Protein AF-A0A507SMQ9-F1 (afdb_monomer)

Secondary structure (DSSP, 8-state):
---EEEEEEEEETTEEEEEEEEEEEEEETTTTEEEE--GGGGGGS---EEEEEETT-SS-EEEE-SS-EEEEETTEEEEE-SSPPPEEEE-TT--STTHHHHHHHHHHHHHHHHSS--TT--HHHHHHHHHHHHHHHHHHHHHHTTEEEEP---

Organism: NCBI:txid458208

Mean predicted aligned error: 7.59 Å

InterPro domains:
  IPR060151 UU051, N-terminal domain [PF27304] (6-85)
  IPR060152 UU051 [NF045935] (6-148)

pLDDT: mean 81.44, std 11.66, range [35.84, 93.62]

Sequence (154 aa):
MAKYHELTIEYSPTKFIHYNAAKIFVYIDEEETFSELKPDLISAFKLRFAKLEFDNDVEPTYLFLSNAQIYFLNEQAKIIINEKPTLYKVDKNVQRDKEKDELKEIYSELRAIQSSEFISISSLQATEYEMRKRELYIKEKIYTHKLVQRSSNA

Structure (mmCIF, N/CA/C/O backbone):
data_AF-A0A507SMQ9-F1
#
_entry.id   AF-A0A507SMQ9-F1
#
loop_
_atom_site.group_PDB
_atom_site.id
_atom_site.type_symbol
_atom_site.label_atom_id
_atom_site.label_alt_id
_atom_site.label_comp_id
_atom_site.label_asym_id
_atom_site.label_entity_id
_atom_site.label_seq_id
_atom_site.pdbx_PDB_ins_code
_atom_site.Cartn_x
_atom_site.Cartn_y
_atom_site.Cartn_z
_atom_site.occupancy
_atom_site.B_iso_or_equiv
_atom_site.auth_seq_id
_atom_site.auth_comp_id
_atom_site.auth_asym_id
_atom_site.auth_atom_id
_atom_site.pdbx_PDB_model_num
ATOM 1 N N . MET A 1 1 ? 10.237 -13.927 -14.989 1.00 52.03 1 MET A N 1
ATOM 2 C CA . MET A 1 1 ? 9.896 -12.842 -14.041 1.00 52.03 1 MET A CA 1
ATOM 3 C C . MET A 1 1 ? 9.250 -11.736 -14.849 1.00 52.03 1 MET A C 1
ATOM 5 O O . MET A 1 1 ? 9.820 -11.403 -15.882 1.00 52.03 1 MET A O 1
ATOM 9 N N . ALA A 1 2 ? 8.072 -11.243 -14.456 1.00 56.25 2 ALA A N 1
ATOM 10 C CA . ALA A 1 2 ? 7.408 -10.172 -15.195 1.00 56.25 2 ALA A CA 1
ATOM 11 C C . ALA A 1 2 ? 8.035 -8.847 -14.752 1.00 56.25 2 ALA A C 1
ATOM 13 O O . ALA A 1 2 ? 7.913 -8.436 -13.603 1.00 56.25 2 ALA A O 1
ATOM 14 N N . LYS A 1 3 ? 8.798 -8.224 -15.644 1.00 61.22 3 LYS A N 1
ATOM 15 C CA . LYS A 1 3 ? 9.422 -6.928 -15.399 1.00 61.22 3 LYS A CA 1
ATOM 16 C C . LYS A 1 3 ? 8.702 -5.919 -16.273 1.00 61.22 3 LYS A C 1
ATOM 18 O O . LYS A 1 3 ? 8.634 -6.120 -17.481 1.00 61.22 3 LYS A O 1
ATOM 23 N N . TYR A 1 4 ? 8.152 -4.876 -15.663 1.00 67.31 4 TYR A N 1
ATOM 24 C CA . TYR A 1 4 ? 7.534 -3.801 -16.425 1.00 67.31 4 TYR A CA 1
ATOM 25 C C . TYR A 1 4 ? 8.620 -2.816 -16.816 1.00 67.31 4 TYR A C 1
ATOM 27 O O . TYR A 1 4 ? 9.394 -2.404 -15.956 1.00 67.31 4 TYR A O 1
ATOM 35 N N . HIS A 1 5 ? 8.687 -2.456 -18.092 1.00 69.25 5 HIS A N 1
ATOM 36 C CA . HIS A 1 5 ? 9.644 -1.482 -18.608 1.00 69.25 5 HIS A CA 1
ATOM 37 C C . HIS A 1 5 ? 9.329 -0.068 -18.110 1.00 69.25 5 HIS A C 1
ATOM 39 O O . HIS A 1 5 ? 10.239 0.741 -17.930 1.00 69.25 5 HIS A O 1
ATOM 45 N N . GLU A 1 6 ? 8.060 0.200 -17.804 1.00 84.69 6 GLU A N 1
ATOM 46 C CA . GLU A 1 6 ? 7.591 1.497 -17.333 1.00 84.69 6 GLU A CA 1
ATOM 47 C C . GLU A 1 6 ? 6.465 1.338 -16.304 1.00 84.69 6 GLU A C 1
ATOM 49 O O . GLU A 1 6 ? 5.564 0.510 -16.471 1.00 84.69 6 GLU A O 1
ATOM 54 N N . LEU A 1 7 ? 6.504 2.158 -15.253 1.00 89.06 7 LEU A N 1
ATOM 55 C CA . LEU A 1 7 ? 5.408 2.349 -14.309 1.00 89.06 7 LEU A CA 1
ATOM 56 C C . LEU A 1 7 ? 4.984 3.819 -14.306 1.00 89.06 7 LEU A C 1
ATOM 58 O O . LEU A 1 7 ? 5.783 4.702 -14.001 1.00 89.06 7 LEU A O 1
ATOM 62 N N . THR A 1 8 ? 3.704 4.065 -14.566 1.00 91.31 8 THR A N 1
ATOM 63 C CA . THR A 1 8 ? 3.075 5.380 -14.403 1.00 91.31 8 THR A CA 1
ATOM 64 C C . THR A 1 8 ? 2.133 5.365 -13.207 1.00 91.31 8 THR A C 1
ATOM 66 O O . THR A 1 8 ? 1.253 4.510 -13.128 1.00 91.31 8 THR A O 1
ATOM 69 N N . ILE A 1 9 ? 2.275 6.327 -12.296 1.00 91.12 9 ILE A N 1
ATOM 70 C CA . ILE A 1 9 ? 1.318 6.577 -11.212 1.00 91.12 9 ILE A CA 1
ATOM 71 C C . ILE A 1 9 ? 0.570 7.871 -11.523 1.00 91.12 9 ILE A C 1
ATOM 73 O O . ILE A 1 9 ? 1.108 8.958 -11.327 1.00 91.12 9 ILE A O 1
ATOM 77 N N . GLU A 1 10 ? -0.657 7.763 -12.021 1.00 91.94 10 GLU A N 1
ATOM 78 C CA . GLU A 1 10 ? -1.544 8.892 -12.302 1.00 91.94 10 GLU A CA 1
ATOM 79 C C . GLU A 1 10 ? -2.395 9.205 -11.072 1.00 91.94 10 GLU A C 1
ATOM 81 O O . GLU A 1 10 ? -3.043 8.316 -10.524 1.00 91.94 10 GLU A O 1
ATOM 86 N N . TYR A 1 11 ? -2.410 10.468 -10.647 1.00 89.81 11 TYR A N 1
ATOM 87 C CA . TYR A 1 11 ? -3.238 10.922 -9.522 1.00 89.81 11 TYR A CA 1
ATOM 88 C C . TYR A 1 11 ? -4.162 12.101 -9.854 1.00 89.81 11 TYR A C 1
ATOM 90 O O . TYR A 1 11 ? -4.835 12.665 -8.991 1.00 89.81 11 TYR A O 1
ATOM 98 N N . SER A 1 12 ? -4.143 12.520 -11.115 1.00 87.12 12 SER A N 1
ATOM 99 C CA . SER A 1 12 ? -4.999 13.528 -11.734 1.00 87.12 12 SER A CA 1
ATOM 100 C C . SER A 1 12 ? -4.800 13.421 -13.252 1.00 87.12 12 SER A C 1
ATOM 102 O O . SER A 1 12 ? -3.693 13.069 -13.663 1.00 87.12 12 SER A O 1
ATOM 104 N N . PRO A 1 13 ? -5.777 13.807 -14.097 1.00 85.38 13 PRO A N 1
ATOM 105 C CA . PRO A 1 13 ? -5.638 13.730 -15.557 1.00 85.38 13 PRO A CA 1
ATOM 106 C C . PRO A 1 13 ? -4.396 14.427 -16.137 1.00 85.38 13 PRO A C 1
ATOM 108 O O . PRO A 1 13 ? -3.991 14.143 -17.259 1.00 85.38 13 PRO A O 1
ATOM 111 N N . THR A 1 14 ? -3.796 15.361 -15.392 1.00 86.62 14 THR A N 1
ATOM 112 C CA . THR A 1 14 ? -2.593 16.103 -15.797 1.00 86.62 14 THR A CA 1
ATOM 113 C C . THR A 1 14 ? -1.402 15.906 -14.862 1.00 86.62 14 THR A C 1
ATOM 115 O O . THR A 1 14 ? -0.372 16.548 -15.061 1.00 86.62 14 THR A O 1
ATOM 118 N N . LYS A 1 15 ? -1.515 15.059 -13.828 1.00 89.25 15 LYS A N 1
ATOM 119 C CA . LYS A 1 15 ? -0.435 14.842 -12.858 1.00 89.25 15 LYS A CA 1
ATOM 120 C C . LYS A 1 15 ? -0.144 13.364 -12.678 1.00 89.25 15 LYS A C 1
ATOM 122 O O . LYS A 1 15 ? -1.000 12.582 -12.260 1.00 89.25 15 LYS A O 1
ATOM 127 N N . PHE A 1 16 ? 1.103 13.019 -12.948 1.00 90.69 16 PHE A N 1
ATOM 128 C CA . PHE A 1 16 ? 1.589 11.656 -12.935 1.00 90.69 16 PHE A CA 1
ATOM 129 C C . PHE A 1 16 ? 3.042 11.603 -12.460 1.00 90.69 16 PHE A C 1
ATOM 131 O O . PHE A 1 16 ? 3.763 12.599 -12.503 1.00 90.69 16 PHE A O 1
ATOM 138 N N . ILE A 1 17 ? 3.462 10.426 -12.008 1.00 89.50 17 ILE A N 1
ATOM 139 C CA . ILE A 1 17 ? 4.849 10.106 -11.678 1.00 89.50 17 ILE A CA 1
ATOM 140 C C . ILE A 1 17 ? 5.278 8.948 -12.574 1.00 89.50 17 ILE A C 1
ATOM 142 O O . ILE A 1 17 ? 4.608 7.915 -12.590 1.00 89.50 17 ILE A O 1
ATOM 146 N N . HIS A 1 18 ? 6.380 9.119 -13.302 1.00 88.75 18 HIS A N 1
ATOM 147 C CA . HIS A 1 18 ? 6.949 8.074 -14.151 1.00 88.75 18 HIS A CA 1
ATOM 148 C C . HIS A 1 18 ? 8.161 7.433 -13.490 1.00 88.75 18 HIS A C 1
ATOM 150 O O . HIS A 1 18 ? 9.040 8.122 -12.970 1.00 88.75 18 HIS A O 1
ATOM 156 N N . TYR A 1 19 ? 8.220 6.111 -13.581 1.00 86.50 19 TYR A N 1
ATOM 157 C CA . TYR A 1 19 ? 9.360 5.312 -13.177 1.00 86.50 19 TYR A CA 1
ATOM 158 C C . TYR A 1 19 ? 9.774 4.381 -14.308 1.00 86.50 19 TYR A C 1
ATOM 160 O O . TYR A 1 19 ? 8.943 3.691 -14.902 1.00 86.50 19 TYR A O 1
ATOM 168 N N . ASN A 1 20 ? 11.080 4.327 -14.553 1.00 82.69 20 ASN A N 1
ATOM 169 C CA . ASN A 1 20 ? 11.672 3.364 -15.468 1.00 82.69 20 ASN A CA 1
ATOM 170 C C . ASN A 1 20 ? 11.893 2.053 -14.721 1.00 82.69 20 ASN A C 1
ATOM 172 O O . ASN A 1 20 ? 12.498 2.064 -13.652 1.00 82.69 20 ASN A O 1
ATOM 176 N N . ALA A 1 21 ? 11.449 0.951 -15.318 1.00 73.06 21 ALA A N 1
ATOM 177 C CA . ALA A 1 21 ? 11.661 -0.408 -14.844 1.00 73.06 21 ALA A CA 1
ATOM 178 C C . ALA A 1 21 ? 11.239 -0.665 -13.384 1.00 73.06 21 ALA A C 1
ATOM 180 O O . ALA A 1 21 ? 12.004 -0.444 -12.444 1.00 73.06 21 ALA A O 1
ATOM 181 N N . ALA A 1 22 ? 10.034 -1.203 -13.193 1.00 82.50 22 ALA A N 1
ATOM 182 C CA . ALA A 1 22 ? 9.501 -1.491 -11.864 1.00 82.50 22 ALA A CA 1
ATOM 183 C C . ALA A 1 22 ? 8.982 -2.925 -11.753 1.00 82.50 22 ALA A C 1
ATOM 185 O O . ALA A 1 22 ? 8.317 -3.442 -12.654 1.00 82.50 22 ALA A O 1
ATOM 186 N N . LYS A 1 23 ? 9.225 -3.549 -10.602 1.00 88.94 23 LYS A N 1
ATOM 187 C CA . LYS A 1 23 ? 8.432 -4.681 -10.124 1.00 88.94 23 LYS A CA 1
ATOM 188 C C . LYS A 1 23 ? 7.427 -4.168 -9.110 1.00 88.94 23 LYS A C 1
ATOM 190 O O . LYS A 1 23 ? 7.775 -3.408 -8.207 1.00 88.94 23 LYS A O 1
ATOM 195 N N . ILE A 1 24 ? 6.183 -4.597 -9.263 1.00 89.75 24 ILE A N 1
ATOM 196 C CA . ILE A 1 24 ? 5.091 -4.220 -8.373 1.00 89.75 24 ILE A CA 1
ATOM 197 C C . ILE A 1 24 ? 4.777 -5.429 -7.515 1.00 89.75 24 ILE A C 1
ATOM 199 O O . ILE A 1 24 ? 4.530 -6.512 -8.035 1.00 89.75 24 ILE A O 1
ATOM 203 N N . PHE A 1 25 ? 4.771 -5.235 -6.208 1.00 91.62 25 PHE A N 1
ATOM 204 C CA . PHE A 1 25 ? 4.331 -6.221 -5.243 1.00 91.62 25 PHE A CA 1
ATOM 205 C C . PHE A 1 25 ? 3.149 -5.663 -4.474 1.00 91.62 25 PHE A C 1
ATOM 207 O O . PHE A 1 25 ? 3.118 -4.478 -4.142 1.00 91.62 25 PHE A O 1
ATOM 214 N N . VAL A 1 26 ? 2.196 -6.524 -4.161 1.00 90.56 26 VAL A N 1
ATOM 215 C CA . VAL A 1 26 ? 0.997 -6.183 -3.399 1.00 90.56 26 VAL A CA 1
ATOM 216 C C . VAL A 1 26 ? 1.009 -6.961 -2.101 1.00 90.56 26 VAL A C 1
ATOM 218 O O . VAL A 1 26 ? 1.438 -8.114 -2.061 1.00 90.56 26 VAL A O 1
ATOM 221 N N . TYR A 1 27 ? 0.611 -6.295 -1.028 1.00 91.81 27 TYR A N 1
ATOM 222 C CA . TYR A 1 27 ? 0.536 -6.913 0.282 1.00 91.81 27 TYR A CA 1
ATOM 223 C C . TYR A 1 27 ? -0.757 -7.721 0.401 1.00 91.81 27 TYR A C 1
ATOM 225 O O . TYR A 1 27 ? -1.838 -7.197 0.122 1.00 91.81 27 TYR A O 1
ATOM 233 N N . ILE A 1 28 ? -0.631 -8.983 0.800 1.00 89.12 28 ILE A N 1
ATOM 234 C CA . ILE A 1 28 ? -1.741 -9.894 1.072 1.00 89.12 28 ILE A CA 1
ATOM 235 C C . ILE A 1 28 ? -1.930 -9.910 2.587 1.00 89.12 28 ILE A C 1
ATOM 237 O O . ILE A 1 28 ? -1.081 -10.431 3.310 1.00 89.12 28 ILE A O 1
ATOM 241 N N . ASP A 1 29 ? -3.015 -9.294 3.066 1.00 85.44 29 ASP A N 1
ATOM 242 C CA . ASP A 1 29 ? -3.266 -9.115 4.502 1.00 85.44 29 ASP A CA 1
ATOM 243 C C . ASP A 1 29 ? -3.410 -10.470 5.223 1.00 85.44 29 ASP A C 1
ATOM 245 O O . ASP A 1 29 ? -2.944 -10.609 6.348 1.00 85.44 29 ASP A O 1
ATOM 249 N N . GLU A 1 30 ? -4.003 -11.478 4.574 1.00 86.31 30 GLU A N 1
ATOM 250 C CA . GLU A 1 30 ? -4.228 -12.816 5.137 1.00 86.31 30 GLU A CA 1
ATOM 251 C C . GLU A 1 30 ? -2.937 -13.625 5.317 1.00 86.31 30 GLU A C 1
ATOM 253 O O . GLU A 1 30 ? -2.834 -14.440 6.231 1.00 86.31 30 GLU A O 1
ATOM 258 N N . GLU A 1 31 ? -1.964 -13.412 4.433 1.00 88.69 31 GLU A N 1
ATOM 259 C CA . GLU A 1 31 ? -0.681 -14.119 4.437 1.00 88.69 31 GLU A CA 1
ATOM 260 C C . GLU A 1 31 ? 0.431 -13.296 5.097 1.00 88.69 31 GLU A C 1
ATOM 262 O O . GLU A 1 31 ? 1.547 -13.785 5.243 1.00 88.69 31 GLU A O 1
ATOM 267 N N . GLU A 1 32 ? 0.146 -12.041 5.451 1.00 89.12 32 GLU A N 1
ATOM 268 C CA . GLU A 1 32 ? 1.093 -11.048 5.967 1.00 89.12 32 GLU A CA 1
ATOM 269 C C . GLU A 1 32 ? 2.359 -10.876 5.102 1.00 89.12 32 GLU A C 1
ATOM 271 O O . GLU A 1 32 ? 3.436 -10.528 5.595 1.00 89.12 32 GLU A O 1
ATOM 276 N N . THR A 1 33 ? 2.250 -11.094 3.788 1.00 91.56 33 THR A N 1
ATOM 277 C CA . THR A 1 33 ? 3.396 -11.099 2.868 1.00 91.56 33 THR A CA 1
ATOM 278 C C . THR A 1 33 ? 3.150 -10.286 1.602 1.00 91.56 33 THR A C 1
ATOM 280 O O . THR A 1 33 ? 2.029 -9.920 1.253 1.00 91.56 33 THR A O 1
ATOM 283 N N . PHE A 1 34 ? 4.242 -9.972 0.902 1.00 91.75 34 PHE A N 1
ATOM 284 C CA . PHE A 1 34 ? 4.198 -9.346 -0.414 1.00 91.75 34 PHE A CA 1
ATOM 285 C C . PHE A 1 34 ? 4.255 -10.396 -1.516 1.00 91.75 34 PHE A C 1
ATOM 287 O O . PHE A 1 34 ? 5.201 -11.181 -1.572 1.00 91.75 34 PHE A O 1
ATOM 294 N N . SER A 1 35 ? 3.315 -10.314 -2.453 1.00 90.00 35 SER A N 1
ATOM 295 C CA . SER A 1 35 ? 3.301 -11.125 -3.669 1.00 90.00 35 SER A CA 1
ATOM 296 C C . SER A 1 35 ? 3.533 -10.257 -4.903 1.00 90.00 35 SER A C 1
ATOM 298 O O . SER A 1 35 ? 3.071 -9.117 -4.963 1.00 90.00 35 SER A O 1
ATOM 300 N N . GLU A 1 36 ? 4.286 -10.768 -5.880 1.00 89.50 36 GLU A N 1
ATOM 301 C CA . GLU A 1 36 ? 4.530 -10.071 -7.149 1.00 89.50 36 GLU A CA 1
ATOM 302 C C . GLU A 1 36 ? 3.206 -9.937 -7.912 1.00 89.50 36 GLU A C 1
ATOM 304 O O . GLU A 1 36 ? 2.543 -10.930 -8.218 1.00 89.50 36 GLU A O 1
ATOM 309 N N . LEU A 1 37 ? 2.822 -8.700 -8.226 1.00 85.56 37 LEU A N 1
ATOM 310 C CA . LEU A 1 37 ? 1.597 -8.411 -8.950 1.00 85.56 37 LEU A CA 1
ATOM 311 C C . LEU A 1 37 ? 1.791 -8.712 -10.435 1.00 85.56 37 LEU A C 1
ATOM 313 O O . LEU A 1 37 ? 2.412 -7.949 -11.185 1.00 85.56 37 LEU A O 1
ATOM 317 N N . LYS A 1 38 ? 1.207 -9.831 -10.853 1.00 81.56 38 LYS A N 1
ATOM 318 C CA . LYS A 1 38 ? 1.114 -10.233 -12.253 1.00 81.56 38 LYS A CA 1
ATOM 319 C C . LYS A 1 38 ? -0.217 -9.774 -12.864 1.00 81.56 38 LYS A C 1
ATOM 321 O O . LYS A 1 38 ? -1.187 -9.594 -12.120 1.00 81.56 38 LYS A O 1
ATOM 326 N N . PRO A 1 39 ? -0.299 -9.588 -14.194 1.00 75.44 39 PRO A N 1
ATOM 327 C CA . PRO A 1 39 ? -1.499 -9.044 -14.827 1.00 75.44 39 PRO A CA 1
ATOM 328 C C . PRO A 1 39 ? -2.776 -9.857 -14.606 1.00 75.44 39 PRO A C 1
ATOM 330 O O . PRO A 1 39 ? -3.854 -9.294 -14.453 1.00 75.44 39 PRO A O 1
ATOM 333 N N . ASP A 1 40 ? -2.640 -11.173 -14.533 1.00 72.12 40 ASP A N 1
ATOM 334 C CA . ASP A 1 40 ? -3.693 -12.148 -14.263 1.00 72.12 40 ASP A CA 1
ATOM 335 C C . ASP A 1 40 ? -4.192 -12.138 -12.808 1.00 72.12 40 ASP A C 1
ATOM 337 O O . ASP A 1 40 ? -5.269 -12.658 -12.524 1.00 72.12 40 ASP A O 1
ATOM 341 N N . LEU A 1 41 ? -3.446 -11.522 -11.886 1.00 68.44 41 LEU A N 1
ATOM 342 C CA . LEU A 1 41 ? -3.741 -11.536 -10.453 1.00 68.44 41 LEU A CA 1
ATOM 343 C C . LEU A 1 41 ? -4.418 -10.259 -9.935 1.00 68.44 41 LEU A C 1
ATOM 345 O O . LEU A 1 41 ? -4.860 -10.244 -8.787 1.00 68.44 41 LEU A O 1
ATOM 349 N N . ILE A 1 42 ? -4.546 -9.196 -10.742 1.00 69.31 42 ILE A N 1
ATOM 350 C CA . ILE A 1 42 ? -5.109 -7.910 -10.274 1.00 69.31 42 ILE A CA 1
ATOM 351 C C . ILE A 1 42 ? -6.510 -8.079 -9.691 1.00 69.31 42 ILE A C 1
ATOM 353 O O . ILE A 1 42 ? -6.806 -7.533 -8.632 1.00 69.31 42 ILE A O 1
ATOM 357 N N . SER A 1 43 ? -7.380 -8.823 -10.375 1.00 66.12 43 SER A N 1
ATOM 358 C CA . SER A 1 43 ? -8.778 -8.975 -9.966 1.00 66.12 43 SER A CA 1
ATOM 359 C C . SER A 1 43 ? -8.957 -9.825 -8.708 1.00 66.12 43 SER A C 1
ATOM 361 O O . SER A 1 43 ? -10.041 -9.816 -8.132 1.00 66.12 43 SER A O 1
ATOM 363 N N . ALA A 1 44 ? -7.928 -10.570 -8.292 1.00 61.47 44 ALA A N 1
ATOM 364 C CA . ALA A 1 44 ? -8.004 -11.476 -7.151 1.00 61.47 44 ALA A CA 1
ATOM 365 C C . ALA A 1 44 ? -7.766 -10.773 -5.806 1.00 61.47 44 ALA A C 1
ATOM 367 O O . ALA A 1 44 ? -8.201 -11.279 -4.774 1.00 61.47 44 ALA A O 1
ATOM 368 N N . PHE A 1 45 ? -7.103 -9.612 -5.797 1.00 67.12 45 PHE A N 1
ATOM 369 C CA . PHE A 1 45 ? -6.649 -8.979 -4.561 1.00 67.12 45 PHE A CA 1
ATOM 370 C C . PHE A 1 45 ? -7.339 -7.645 -4.289 1.00 67.12 45 PHE A C 1
ATOM 372 O O . PHE A 1 45 ? -7.492 -6.795 -5.167 1.00 67.12 45 PHE A O 1
ATOM 379 N N . LYS A 1 46 ? -7.683 -7.408 -3.019 1.00 74.31 46 LYS A N 1
ATOM 380 C CA . LYS A 1 46 ? -8.066 -6.075 -2.549 1.00 74.31 46 LYS A CA 1
ATOM 381 C C . LYS A 1 46 ? -6.806 -5.238 -2.346 1.00 74.31 46 LYS A C 1
ATOM 383 O O . LYS A 1 46 ? -6.219 -5.211 -1.270 1.00 74.31 46 LYS A O 1
ATOM 388 N N . LEU A 1 47 ? -6.391 -4.555 -3.403 1.00 81.31 47 LEU A N 1
ATOM 389 C CA . LEU A 1 47 ? -5.146 -3.796 -3.438 1.00 81.31 47 LEU A CA 1
ATOM 390 C C . LEU A 1 47 ? -5.203 -2.579 -2.507 1.00 81.31 47 LEU A C 1
ATOM 392 O O . LEU A 1 47 ? -5.938 -1.630 -2.766 1.00 81.31 47 LEU A O 1
ATOM 396 N N . ARG A 1 48 ? -4.428 -2.609 -1.419 1.00 88.25 48 ARG A N 1
ATOM 397 C CA . ARG A 1 48 ? -4.381 -1.534 -0.406 1.00 88.25 48 ARG A CA 1
ATOM 398 C C . ARG A 1 48 ? -2.985 -1.011 -0.128 1.00 88.25 48 ARG A C 1
ATOM 400 O O . ARG A 1 48 ? -2.821 0.164 0.192 1.00 88.25 48 ARG A O 1
ATOM 407 N N . PHE A 1 49 ? -1.984 -1.869 -0.251 1.00 92.31 49 PHE A N 1
ATOM 408 C CA . PHE A 1 49 ? -0.610 -1.550 0.083 1.00 92.31 49 PHE A CA 1
ATOM 409 C C . PHE A 1 49 ? 0.318 -2.236 -0.914 1.00 92.31 49 PHE A C 1
ATOM 411 O O . PHE A 1 49 ? 0.181 -3.430 -1.184 1.00 92.31 49 PHE A O 1
ATOM 418 N N . ALA A 1 50 ? 1.221 -1.460 -1.504 1.00 92.38 50 ALA A N 1
ATOM 419 C CA . ALA A 1 50 ? 2.124 -1.920 -2.540 1.00 92.38 50 ALA A CA 1
ATOM 420 C C . ALA A 1 50 ? 3.572 -1.575 -2.211 1.00 92.38 50 ALA A C 1
ATOM 422 O O . ALA A 1 50 ? 3.873 -0.523 -1.643 1.00 92.38 50 ALA A O 1
ATOM 423 N N . LYS A 1 51 ? 4.459 -2.471 -2.630 1.00 93.62 51 LYS A N 1
ATOM 424 C CA . LYS A 1 51 ? 5.907 -2.300 -2.639 1.00 93.62 51 LYS A CA 1
ATOM 425 C C . LYS A 1 51 ? 6.361 -2.257 -4.096 1.00 93.62 51 LYS A C 1
ATOM 427 O O . LYS A 1 51 ? 6.053 -3.150 -4.877 1.00 93.62 51 LYS A O 1
ATOM 432 N N . LEU A 1 52 ? 7.088 -1.212 -4.450 1.00 91.94 52 LEU A N 1
ATOM 433 C CA . LEU A 1 52 ? 7.650 -0.952 -5.765 1.00 91.94 52 LEU A CA 1
ATOM 434 C C . LEU A 1 52 ? 9.163 -1.126 -5.673 1.00 91.94 52 LEU A C 1
ATOM 436 O O . LEU A 1 52 ? 9.823 -0.453 -4.881 1.00 91.94 52 LEU A O 1
ATOM 440 N N . GLU A 1 53 ? 9.708 -2.033 -6.470 1.00 91.38 53 GLU A N 1
ATOM 441 C CA . GLU A 1 53 ? 11.151 -2.233 -6.587 1.00 91.38 53 GLU A CA 1
ATOM 442 C C . GLU A 1 53 ? 11.608 -1.718 -7.949 1.00 91.38 53 GLU A C 1
ATOM 444 O O . GLU A 1 53 ? 11.121 -2.186 -8.980 1.00 91.38 53 GLU A O 1
ATOM 449 N N . PHE A 1 54 ? 12.526 -0.754 -7.941 1.00 87.12 54 PHE A N 1
ATOM 450 C CA . PHE A 1 54 ? 13.111 -0.169 -9.146 1.00 87.12 54 PHE A CA 1
ATOM 451 C C . PHE A 1 54 ? 14.546 -0.660 -9.309 1.00 87.12 54 PHE A C 1
ATOM 453 O O . PHE A 1 54 ? 15.252 -0.818 -8.316 1.00 87.12 54 PHE A O 1
ATOM 460 N N . ASP A 1 55 ? 14.998 -0.862 -10.547 1.00 78.75 55 ASP A N 1
ATOM 461 C CA . ASP A 1 55 ? 16.335 -1.419 -10.820 1.00 78.75 55 ASP A CA 1
ATOM 462 C C . ASP A 1 55 ? 17.487 -0.603 -10.208 1.00 78.75 55 ASP A C 1
ATOM 464 O O . ASP A 1 55 ? 18.516 -1.163 -9.837 1.00 78.75 55 ASP A O 1
ATOM 468 N N . ASN A 1 56 ? 17.323 0.720 -10.127 1.00 74.50 56 ASN A N 1
ATOM 469 C CA . ASN A 1 56 ? 18.371 1.648 -9.698 1.00 74.50 56 ASN A CA 1
ATOM 470 C C . ASN A 1 56 ? 18.234 2.090 -8.232 1.00 74.50 56 ASN A C 1
ATOM 472 O O . ASN A 1 56 ? 19.079 2.842 -7.745 1.00 74.50 56 ASN A O 1
ATOM 476 N N . ASP A 1 57 ? 17.188 1.646 -7.530 1.00 78.00 57 ASP A N 1
ATOM 477 C CA . ASP A 1 57 ? 16.967 2.011 -6.134 1.00 78.00 57 ASP A CA 1
ATOM 478 C C . ASP A 1 57 ? 17.577 0.964 -5.201 1.00 78.00 57 ASP A C 1
ATOM 480 O O . ASP A 1 57 ? 17.336 -0.235 -5.319 1.00 78.00 57 ASP A O 1
ATOM 484 N N . VAL A 1 58 ? 18.324 1.438 -4.203 1.00 79.38 58 VAL A N 1
ATOM 485 C CA . VAL A 1 58 ? 18.894 0.583 -3.146 1.00 79.38 58 VAL A CA 1
ATOM 486 C C . VAL A 1 58 ? 17.797 -0.002 -2.250 1.00 79.38 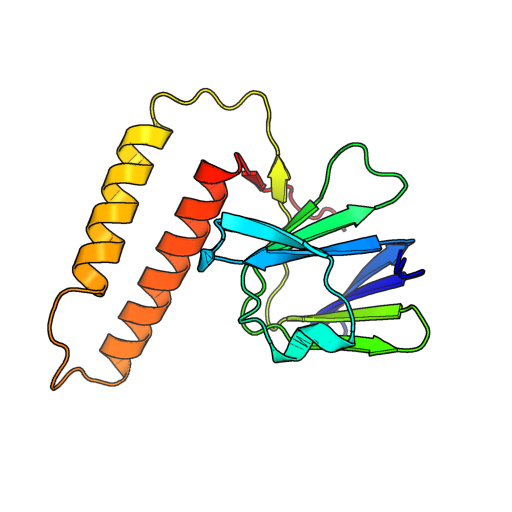58 VAL A C 1
ATOM 488 O O . VAL A 1 58 ? 17.971 -1.067 -1.659 1.00 79.38 58 VAL A O 1
ATOM 491 N N . GLU A 1 59 ? 16.663 0.694 -2.133 1.00 85.25 59 GLU A N 1
ATOM 492 C CA . GLU A 1 59 ? 15.563 0.304 -1.255 1.00 85.25 59 GLU A CA 1
ATOM 493 C C . GLU A 1 59 ? 14.209 0.431 -1.959 1.00 85.25 59 GLU A C 1
ATOM 495 O O . GLU A 1 59 ? 13.990 1.418 -2.668 1.00 85.25 59 GLU A O 1
ATOM 500 N N . PRO A 1 60 ? 13.268 -0.502 -1.728 1.00 91.38 60 PRO A N 1
ATOM 501 C CA . PRO A 1 60 ? 11.931 -0.419 -2.301 1.00 91.38 60 PRO A CA 1
ATOM 502 C C . PRO A 1 60 ? 11.186 0.850 -1.870 1.00 91.38 60 PRO A C 1
ATOM 504 O O . PRO A 1 60 ? 11.381 1.364 -0.767 1.00 91.38 60 PRO A O 1
ATOM 507 N N . THR A 1 61 ? 10.298 1.338 -2.732 1.00 92.00 61 THR A N 1
ATOM 508 C CA . THR A 1 61 ? 9.317 2.381 -2.403 1.00 92.00 61 THR A CA 1
ATOM 509 C C . THR A 1 61 ? 7.989 1.745 -2.043 1.00 92.00 61 THR A C 1
ATOM 511 O O . THR A 1 61 ? 7.543 0.819 -2.706 1.00 92.00 61 THR A O 1
ATOM 514 N N . TYR A 1 62 ? 7.318 2.268 -1.029 1.00 93.25 62 TYR A N 1
ATOM 515 C CA . TYR A 1 62 ? 6.027 1.771 -0.578 1.00 93.25 62 TYR A CA 1
ATOM 516 C C . TYR A 1 62 ? 4.942 2.817 -0.820 1.00 93.25 62 TYR A C 1
ATOM 518 O O . TYR A 1 62 ? 5.186 4.021 -0.697 1.00 93.25 62 TYR A O 1
ATOM 526 N N . LEU A 1 63 ? 3.749 2.349 -1.176 1.00 92.31 63 LEU A N 1
ATOM 527 C CA . LEU A 1 63 ? 2.599 3.183 -1.509 1.00 92.31 63 LEU A CA 1
ATOM 528 C C . LEU A 1 63 ? 1.309 2.558 -0.977 1.00 92.31 63 LEU A C 1
ATOM 530 O O . LEU A 1 63 ? 1.068 1.362 -1.147 1.00 92.31 63 LEU A O 1
ATOM 534 N N . PHE A 1 64 ? 0.439 3.388 -0.404 1.00 91.12 64 PHE A N 1
ATOM 535 C CA . PHE A 1 64 ? -0.931 3.002 -0.078 1.00 91.12 64 PHE A CA 1
ATOM 536 C C . PHE A 1 64 ? -1.857 3.255 -1.271 1.00 91.12 64 PHE A C 1
ATOM 538 O O . PHE A 1 64 ? -1.988 4.376 -1.761 1.00 91.12 64 PHE A O 1
ATOM 545 N N . LEU A 1 65 ? -2.509 2.192 -1.731 1.00 87.25 65 LEU A N 1
ATOM 546 C CA . LEU A 1 65 ? -3.368 2.159 -2.908 1.00 87.25 65 LEU A CA 1
ATOM 547 C C . LEU A 1 65 ? -4.810 2.448 -2.502 1.00 87.25 65 LEU A C 1
ATOM 549 O O . LEU A 1 65 ? -5.606 1.554 -2.227 1.00 87.25 65 LEU A O 1
ATOM 553 N N . SER A 1 66 ? -5.141 3.728 -2.428 1.00 79.75 66 SER A N 1
ATOM 554 C CA . SER A 1 66 ? -6.458 4.165 -1.984 1.00 79.75 66 SER A CA 1
ATOM 555 C C . SER A 1 66 ? -7.368 4.426 -3.173 1.00 79.75 66 SER A C 1
ATOM 557 O O . SER A 1 66 ? -7.131 5.360 -3.936 1.00 79.75 66 SER A O 1
ATOM 559 N N . ASN A 1 67 ? -8.400 3.589 -3.333 1.00 77.88 67 ASN A N 1
ATOM 560 C CA . ASN A 1 67 ? -9.270 3.586 -4.516 1.00 77.88 67 ASN A CA 1
ATOM 561 C C . ASN A 1 67 ? -8.466 3.494 -5.822 1.00 77.88 67 ASN A C 1
ATOM 563 O O . ASN A 1 67 ? -8.743 4.206 -6.784 1.00 77.88 67 ASN A O 1
ATOM 567 N N . ALA A 1 68 ? -7.435 2.646 -5.821 1.00 85.12 68 ALA A N 1
ATOM 568 C CA . ALA A 1 68 ? -6.538 2.517 -6.952 1.00 85.12 68 ALA A CA 1
ATOM 569 C C . ALA A 1 68 ? -7.105 1.585 -8.028 1.00 85.12 68 ALA A C 1
ATOM 571 O O . ALA A 1 68 ? -7.721 0.564 -7.721 1.00 85.12 68 ALA A O 1
ATOM 572 N N . GLN A 1 69 ? -6.814 1.897 -9.285 1.00 86.12 69 GLN A N 1
ATOM 573 C CA . GLN A 1 69 ? -6.964 0.983 -10.412 1.00 86.12 69 GLN A CA 1
ATOM 574 C C . GLN A 1 69 ? -5.589 0.704 -11.000 1.00 86.12 69 GLN A C 1
ATOM 576 O O . GLN A 1 69 ? -4.793 1.625 -11.167 1.00 86.12 69 GLN A O 1
ATOM 581 N N . ILE A 1 70 ? -5.303 -0.557 -11.315 1.00 87.25 70 ILE A N 1
ATOM 582 C CA . ILE A 1 70 ? -4.031 -0.948 -11.920 1.00 87.25 70 ILE A CA 1
ATOM 583 C C . ILE A 1 70 ? -4.305 -1.591 -13.272 1.00 87.25 70 ILE A C 1
ATOM 585 O O . ILE A 1 70 ? -5.129 -2.495 -13.378 1.00 87.25 70 ILE A O 1
ATOM 589 N N . TYR A 1 71 ? -3.596 -1.119 -14.289 1.00 86.31 71 TYR A N 1
ATOM 590 C CA . TYR A 1 71 ? -3.656 -1.614 -15.656 1.00 86.31 71 TYR A CA 1
ATOM 591 C C . TYR A 1 71 ? -2.280 -2.104 -16.079 1.00 86.31 71 TYR A C 1
ATOM 593 O O . TYR A 1 71 ? -1.276 -1.453 -15.788 1.00 86.31 71 TYR A O 1
ATOM 601 N N . PHE A 1 72 ? -2.246 -3.208 -16.818 1.00 85.62 72 PHE A N 1
ATOM 602 C CA . PHE A 1 72 ? -1.039 -3.680 -17.484 1.00 85.62 72 PHE A CA 1
ATOM 603 C C . PHE A 1 72 ? -1.282 -3.765 -18.984 1.00 85.62 72 PHE A C 1
ATOM 605 O O . PHE A 1 72 ? -2.257 -4.373 -19.423 1.00 85.62 72 PHE A O 1
ATOM 612 N N . LEU A 1 73 ? -0.394 -3.161 -19.767 1.00 82.12 73 LEU A N 1
ATOM 613 C CA . LEU A 1 73 ? -0.465 -3.164 -21.224 1.00 82.12 73 LEU A CA 1
ATOM 614 C C . LEU A 1 73 ? 0.954 -3.188 -21.789 1.00 82.12 73 LEU A C 1
ATOM 616 O O . LEU A 1 73 ? 1.741 -2.322 -21.439 1.00 82.12 73 LEU A O 1
ATOM 620 N N . ASN A 1 74 ? 1.273 -4.146 -22.666 1.00 77.94 74 ASN A N 1
ATOM 621 C CA . ASN A 1 74 ? 2.546 -4.195 -23.406 1.00 77.94 74 ASN A CA 1
ATOM 622 C C . ASN A 1 74 ? 3.786 -3.917 -22.529 1.00 77.94 74 ASN A C 1
ATOM 624 O O . ASN A 1 74 ? 4.593 -3.052 -22.847 1.00 77.94 74 ASN A O 1
ATOM 628 N N . GLU A 1 75 ? 3.902 -4.628 -21.399 1.00 81.00 75 GLU A N 1
ATOM 629 C CA . GLU A 1 75 ? 5.000 -4.482 -20.422 1.00 81.00 75 GLU A CA 1
ATOM 630 C C . GLU A 1 75 ? 5.068 -3.122 -19.701 1.00 81.00 75 GLU A C 1
ATOM 632 O O . GLU A 1 75 ? 6.040 -2.835 -19.004 1.00 81.00 75 GLU A O 1
ATOM 637 N N . GLN A 1 76 ? 4.023 -2.306 -19.800 1.00 85.62 76 GLN A N 1
ATOM 638 C CA . GLN A 1 76 ? 3.821 -1.106 -18.996 1.00 85.62 76 GLN A CA 1
ATOM 639 C C . GLN A 1 76 ? 2.785 -1.375 -17.909 1.00 85.62 76 GLN A C 1
ATOM 641 O O . GLN A 1 76 ? 1.805 -2.096 -18.119 1.00 85.62 76 GLN A O 1
ATOM 646 N N . ALA A 1 77 ? 2.987 -0.757 -16.753 1.00 88.94 77 ALA A N 1
ATOM 647 C CA . ALA A 1 77 ? 2.027 -0.734 -15.667 1.00 88.94 77 ALA A CA 1
ATOM 648 C C . ALA A 1 77 ? 1.539 0.696 -15.426 1.00 88.94 77 ALA A C 1
ATOM 650 O O . ALA A 1 77 ? 2.328 1.640 -15.374 1.00 88.94 77 ALA A O 1
ATOM 651 N N . LYS A 1 78 ? 0.234 0.862 -15.230 1.00 89.94 78 LYS A N 1
ATOM 652 C CA . LYS A 1 78 ? -0.374 2.141 -14.870 1.00 89.94 78 LYS A CA 1
ATOM 653 C C . LYS A 1 78 ? -1.192 1.979 -13.602 1.00 89.94 78 LYS A C 1
ATOM 655 O O . LYS A 1 78 ? -2.146 1.210 -13.5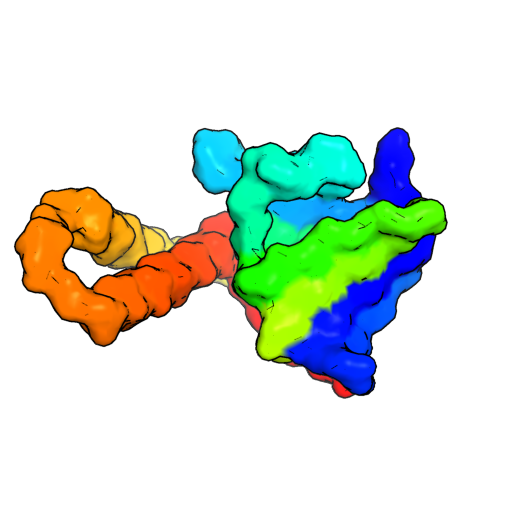84 1.00 89.94 78 LYS A O 1
ATOM 660 N N . ILE A 1 79 ? -0.831 2.722 -12.564 1.00 90.12 79 ILE A N 1
ATOM 661 C CA . ILE A 1 79 ? -1.586 2.843 -11.319 1.00 90.12 79 ILE A CA 1
ATOM 662 C C . ILE A 1 79 ? -2.324 4.178 -11.368 1.00 90.12 79 ILE A C 1
ATOM 664 O O . ILE A 1 79 ? -1.695 5.226 -11.460 1.00 90.12 79 ILE A O 1
ATOM 668 N N . ILE A 1 80 ? -3.647 4.147 -11.305 1.00 89.25 80 ILE A N 1
ATOM 669 C CA . ILE A 1 80 ? -4.500 5.330 -11.209 1.00 89.25 80 ILE A CA 1
ATOM 670 C C . ILE A 1 80 ? -5.011 5.417 -9.778 1.00 89.25 80 ILE A C 1
ATOM 672 O O . ILE A 1 80 ? -5.600 4.462 -9.282 1.00 89.25 80 ILE A O 1
ATOM 676 N N . ILE A 1 81 ? -4.786 6.545 -9.120 1.00 89.12 81 ILE A N 1
ATOM 677 C CA . ILE A 1 81 ? -5.260 6.859 -7.768 1.00 89.12 81 ILE A CA 1
ATOM 678 C C . ILE A 1 81 ? -5.966 8.216 -7.782 1.00 89.12 81 ILE A C 1
ATOM 680 O O . ILE A 1 81 ? -5.744 9.034 -8.664 1.00 89.12 81 ILE A O 1
ATOM 684 N N . ASN A 1 82 ? -6.836 8.471 -6.808 1.00 85.75 82 ASN A N 1
ATOM 685 C CA . ASN A 1 82 ? -7.658 9.692 -6.804 1.00 85.75 82 ASN A CA 1
ATOM 686 C C . ASN A 1 82 ? -7.025 10.864 -6.036 1.00 85.75 82 ASN A C 1
ATOM 688 O O . ASN A 1 82 ? -7.597 11.950 -5.976 1.00 85.75 82 ASN A O 1
ATOM 692 N N . GLU A 1 83 ? -5.865 10.646 -5.422 1.00 85.38 83 GLU A N 1
ATOM 693 C CA . GLU A 1 83 ? -5.166 11.628 -4.600 1.00 85.38 83 GLU A CA 1
ATOM 694 C C . GLU A 1 83 ? -3.657 11.526 -4.806 1.00 85.38 83 GLU A C 1
ATOM 696 O O . GLU A 1 83 ? -3.147 10.482 -5.218 1.00 85.38 83 GLU A O 1
ATOM 701 N N . LYS A 1 84 ? -2.934 12.620 -4.529 1.00 86.44 84 LYS A N 1
ATOM 702 C CA . LYS A 1 84 ? -1.475 12.637 -4.672 1.00 86.44 84 LYS A CA 1
ATOM 703 C C . LYS A 1 84 ? -0.873 11.510 -3.817 1.00 86.44 84 LYS A C 1
ATOM 705 O O . LYS A 1 84 ? -1.117 11.498 -2.610 1.00 86.44 84 LYS A O 1
ATOM 710 N N . PRO A 1 85 ? -0.072 10.602 -4.402 1.00 88.19 85 PRO A N 1
ATOM 711 C CA . PRO A 1 85 ? 0.499 9.494 -3.657 1.00 88.19 85 PRO A CA 1
ATOM 712 C C . PRO A 1 85 ? 1.492 10.018 -2.627 1.00 88.19 85 PRO A C 1
ATOM 714 O O . PRO A 1 85 ? 2.382 10.810 -2.950 1.00 88.19 85 PRO A O 1
ATOM 717 N N . THR A 1 86 ? 1.388 9.508 -1.406 1.00 89.81 86 THR A N 1
ATOM 718 C CA . THR A 1 86 ? 2.472 9.605 -0.432 1.00 89.81 86 THR A CA 1
ATOM 719 C C . THR A 1 86 ? 3.384 8.400 -0.606 1.00 89.81 86 THR A C 1
ATOM 721 O O . THR A 1 86 ? 2.930 7.258 -0.544 1.00 89.81 86 THR A O 1
ATOM 724 N N . LEU A 1 87 ? 4.670 8.662 -0.835 1.00 90.44 87 LEU A N 1
ATOM 725 C CA . LEU A 1 87 ? 5.685 7.631 -1.015 1.00 90.44 87 LEU A CA 1
ATOM 726 C C . LEU A 1 87 ? 6.446 7.407 0.287 1.00 90.44 87 LEU A C 1
ATOM 728 O O . LEU A 1 87 ? 6.819 8.354 0.986 1.00 90.44 87 LEU A O 1
ATOM 732 N N . TYR A 1 88 ? 6.711 6.142 0.579 1.00 92.38 88 TYR A N 1
ATOM 733 C CA . TYR A 1 88 ? 7.388 5.724 1.794 1.00 92.38 88 TYR A CA 1
ATOM 734 C C . TYR A 1 88 ? 8.641 4.911 1.474 1.00 92.38 88 TYR A C 1
ATOM 736 O O . TYR A 1 88 ? 8.704 4.209 0.463 1.00 92.38 88 TYR A O 1
ATOM 744 N N . LYS A 1 89 ? 9.638 4.992 2.352 1.00 91.81 89 LYS A N 1
ATOM 745 C CA . LYS A 1 89 ? 10.841 4.146 2.343 1.00 91.81 89 LYS A CA 1
ATOM 746 C C . LYS A 1 89 ? 10.997 3.498 3.716 1.00 91.81 89 LYS A C 1
ATOM 748 O O . LYS A 1 89 ? 10.453 4.007 4.693 1.00 91.81 89 LYS A O 1
ATOM 753 N N . VAL A 1 90 ? 11.736 2.397 3.787 1.00 90.69 90 VAL A N 1
ATOM 754 C CA . VAL A 1 90 ? 12.093 1.782 5.072 1.00 90.69 90 VAL A CA 1
ATOM 755 C C . VAL A 1 90 ? 13.142 2.652 5.755 1.00 90.69 90 VAL A C 1
ATOM 757 O O . VAL A 1 90 ? 14.140 3.007 5.137 1.00 90.69 90 VAL A O 1
ATOM 760 N N . ASP A 1 91 ? 12.955 2.961 7.034 1.00 86.69 91 ASP A N 1
ATOM 761 C CA . ASP A 1 91 ? 14.012 3.533 7.864 1.00 86.69 91 ASP A CA 1
ATOM 762 C C . ASP A 1 91 ? 14.520 2.485 8.857 1.00 86.69 91 ASP A C 1
ATOM 764 O O . ASP A 1 91 ? 13.834 2.044 9.783 1.00 86.69 91 ASP A O 1
ATOM 768 N N . LYS A 1 92 ? 15.767 2.063 8.648 1.00 80.81 92 LYS A N 1
ATOM 769 C CA . LYS A 1 92 ? 16.429 1.060 9.488 1.00 80.81 92 LYS A CA 1
ATOM 770 C C . LYS A 1 92 ? 16.808 1.603 10.869 1.00 80.81 92 LYS A C 1
ATOM 772 O O . LYS A 1 92 ? 17.067 0.794 11.759 1.00 80.81 92 LYS A O 1
ATOM 777 N N . ASN A 1 93 ? 16.818 2.924 11.057 1.00 79.19 93 ASN A N 1
ATOM 778 C CA . ASN A 1 93 ? 17.245 3.584 12.292 1.00 79.19 93 ASN A CA 1
ATOM 779 C C . ASN A 1 93 ? 16.104 3.827 13.290 1.00 79.19 93 ASN A C 1
ATOM 781 O O . ASN A 1 93 ? 16.365 4.254 14.414 1.00 79.19 93 ASN A O 1
ATOM 785 N N . VAL A 1 94 ? 14.853 3.538 12.919 1.00 72.25 94 VAL A N 1
ATOM 786 C CA . VAL A 1 94 ? 13.708 3.662 13.830 1.00 72.25 94 VAL A CA 1
ATOM 787 C C . VAL A 1 94 ? 13.825 2.620 14.957 1.00 72.25 94 VAL A C 1
ATOM 789 O O . VAL A 1 94 ? 13.839 1.406 14.710 1.00 72.25 94 VAL A O 1
ATOM 792 N N . GLN A 1 95 ? 13.974 3.101 16.201 1.00 63.44 95 GLN A N 1
ATOM 793 C CA . GLN A 1 95 ? 14.056 2.283 17.421 1.00 63.44 95 GLN A CA 1
ATOM 794 C C . GLN A 1 95 ? 12.659 2.019 18.018 1.00 63.44 95 GLN A C 1
ATOM 796 O O . GLN A 1 95 ? 11.823 2.915 18.100 1.00 63.44 95 GLN A O 1
ATOM 801 N N . ARG A 1 96 ? 12.425 0.764 18.436 1.00 61.78 96 ARG A N 1
ATOM 802 C CA . ARG A 1 96 ? 11.112 0.079 18.436 1.00 61.78 96 ARG A CA 1
ATOM 803 C C . ARG A 1 96 ? 10.307 0.110 19.745 1.00 61.78 96 ARG A C 1
ATOM 805 O O . ARG A 1 96 ? 9.294 -0.582 19.842 1.00 61.78 96 ARG A O 1
ATOM 812 N N . ASP A 1 97 ? 10.736 0.847 20.766 1.00 62.09 97 ASP A N 1
ATOM 813 C CA . ASP A 1 97 ? 10.107 0.718 22.091 1.00 62.09 97 ASP A CA 1
ATOM 814 C C . ASP A 1 97 ? 8.753 1.443 22.194 1.00 62.09 97 ASP A C 1
ATOM 816 O O . ASP A 1 97 ? 7.853 0.947 22.865 1.00 62.09 97 ASP A O 1
ATOM 820 N N . LYS A 1 98 ? 8.554 2.556 21.472 1.00 65.56 98 LYS A N 1
ATOM 821 C CA . LYS A 1 98 ? 7.255 3.260 21.415 1.00 65.56 98 LYS A CA 1
ATOM 822 C C . LYS A 1 98 ? 6.243 2.608 20.465 1.00 65.56 98 LYS A C 1
ATOM 824 O O . LYS A 1 98 ? 5.057 2.559 20.772 1.00 65.56 98 LYS A O 1
ATOM 829 N N . GLU A 1 99 ? 6.708 2.042 19.352 1.00 70.25 99 GLU A N 1
ATOM 830 C CA . GLU A 1 99 ? 5.842 1.474 18.305 1.00 70.25 99 GLU A CA 1
ATOM 831 C C . GLU A 1 99 ? 5.046 0.256 18.795 1.00 70.25 99 GLU A C 1
ATOM 833 O O . GLU A 1 99 ? 3.949 -0.011 18.317 1.00 70.25 99 GLU A O 1
ATOM 838 N N . LYS A 1 100 ? 5.575 -0.496 19.769 1.00 73.69 100 LYS A N 1
ATOM 839 C CA . LYS A 1 100 ? 4.908 -1.693 20.297 1.00 73.69 100 LYS A CA 1
ATOM 840 C C . LYS A 1 100 ? 3.623 -1.363 21.056 1.00 73.69 100 LYS A C 1
ATOM 842 O O . LYS A 1 100 ? 2.658 -2.118 20.953 1.00 73.69 100 LYS A O 1
ATOM 847 N N . ASP A 1 101 ? 3.619 -0.289 21.839 1.00 80.12 101 ASP A N 1
ATOM 848 C CA . ASP A 1 101 ? 2.424 0.122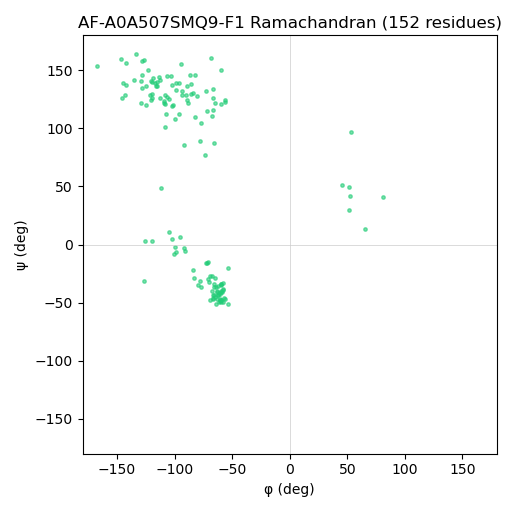 22.579 1.00 80.12 101 ASP A CA 1
ATOM 849 C C . ASP A 1 101 ? 1.420 0.814 21.650 1.00 80.12 101 ASP A C 1
ATOM 851 O O . ASP A 1 101 ? 0.231 0.507 21.724 1.00 80.12 101 ASP A O 1
ATOM 855 N N . GLU A 1 102 ? 1.899 1.601 20.681 1.00 81.94 102 GLU A N 1
ATOM 856 C CA . GLU A 1 102 ? 1.059 2.176 19.619 1.00 81.94 102 GLU A CA 1
ATOM 857 C C . GLU A 1 102 ? 0.392 1.080 18.764 1.00 81.94 102 GLU A C 1
ATOM 859 O O . GLU A 1 102 ? -0.806 1.140 18.495 1.00 81.94 102 GLU A O 1
ATOM 864 N N . LEU A 1 103 ? 1.113 0.011 18.404 1.00 83.50 103 LEU A N 1
ATOM 865 C CA . LEU A 1 103 ? 0.543 -1.138 17.691 1.00 83.50 103 LEU A CA 1
ATOM 866 C C . LEU A 1 103 ? -0.523 -1.873 18.512 1.00 83.50 103 LEU A C 1
ATOM 868 O O . LEU A 1 103 ? -1.546 -2.278 17.961 1.00 83.50 103 LEU A O 1
ATOM 872 N N . LYS A 1 104 ? -0.324 -2.045 19.826 1.00 85.88 104 LYS A N 1
ATOM 873 C CA . LYS A 1 104 ? -1.355 -2.643 20.693 1.00 85.88 104 LYS A CA 1
ATOM 874 C C . LYS A 1 104 ? -2.622 -1.794 20.717 1.00 85.88 104 LYS A C 1
ATOM 876 O O . LYS A 1 104 ? -3.713 -2.358 20.639 1.00 85.88 104 LYS A O 1
ATOM 881 N N . GLU A 1 105 ? -2.479 -0.474 20.827 1.00 86.12 105 GLU A N 1
ATOM 882 C CA . GLU A 1 105 ? -3.606 0.459 20.802 1.00 86.12 105 GLU A CA 1
ATOM 883 C C . GLU A 1 105 ? -4.353 0.356 19.467 1.00 86.12 105 GLU A C 1
ATOM 885 O O . GLU A 1 105 ? -5.558 0.097 19.467 1.00 86.12 105 GLU A O 1
ATOM 890 N N . ILE A 1 106 ? -3.626 0.385 18.344 1.00 85.75 106 ILE A N 1
ATOM 891 C CA . ILE A 1 106 ? -4.188 0.201 16.999 1.00 85.75 106 ILE A CA 1
ATOM 892 C C . ILE A 1 106 ? -4.954 -1.125 16.885 1.00 85.75 106 ILE A C 1
ATOM 894 O O . ILE A 1 106 ? -6.085 -1.141 16.396 1.00 85.75 106 ILE A O 1
ATOM 898 N N . TYR A 1 107 ? -4.391 -2.241 17.359 1.00 85.69 107 TYR A N 1
ATOM 899 C CA . TYR A 1 107 ? -5.081 -3.533 17.322 1.00 85.69 107 TYR A CA 1
ATOM 900 C C . TYR A 1 107 ? -6.322 -3.571 18.212 1.00 85.69 107 TYR A C 1
ATOM 902 O O . TYR A 1 107 ? -7.300 -4.231 17.856 1.00 85.69 107 TYR A O 1
ATOM 910 N N . SER A 1 108 ? -6.308 -2.876 19.351 1.00 84.75 108 SER A N 1
ATOM 911 C CA . SER A 1 108 ? -7.478 -2.771 20.224 1.00 84.75 108 SER A CA 1
ATOM 912 C C . SER A 1 108 ? -8.611 -1.993 19.550 1.00 84.75 108 SER A C 1
ATOM 914 O O . SER A 1 108 ? -9.749 -2.462 19.549 1.00 84.75 108 SER A O 1
ATOM 916 N N . GLU A 1 109 ? -8.290 -0.881 18.881 1.00 83.69 109 GLU A N 1
ATOM 917 C CA . GLU A 1 109 ? -9.261 -0.075 18.139 1.00 83.69 109 GLU A CA 1
ATOM 918 C C . GLU A 1 109 ? -9.811 -0.837 16.928 1.00 83.69 109 GLU A C 1
ATOM 920 O O . GLU A 1 109 ? -11.024 -0.889 16.726 1.00 83.69 109 GLU A O 1
ATOM 925 N N . LEU A 1 110 ? -8.945 -1.486 16.139 1.00 81.50 110 LEU A N 1
ATOM 926 C CA . LEU A 1 110 ? -9.375 -2.285 14.987 1.00 81.50 110 LEU A CA 1
ATOM 927 C C . LEU A 1 110 ? -10.305 -3.427 15.408 1.00 81.50 110 LEU A C 1
ATOM 929 O O . LEU A 1 110 ? -11.305 -3.672 14.733 1.00 81.50 110 LEU A O 1
ATOM 933 N N . ARG A 1 111 ? -10.012 -4.097 16.531 1.00 79.75 111 ARG A N 1
ATOM 934 C CA . ARG A 1 111 ? -10.898 -5.124 17.096 1.00 79.75 111 ARG A CA 1
ATOM 935 C C . ARG A 1 111 ? -12.221 -4.528 17.556 1.00 79.75 111 ARG A C 1
ATOM 937 O O . ARG A 1 111 ? -13.252 -5.084 17.206 1.00 79.75 111 ARG A O 1
ATOM 944 N N . ALA A 1 112 ? -12.209 -3.392 18.253 1.00 77.31 112 ALA A N 1
ATOM 945 C CA . ALA A 1 112 ? -13.429 -2.721 18.703 1.00 77.31 112 ALA A CA 1
ATOM 946 C C . ALA A 1 112 ? -14.349 -2.318 17.536 1.00 77.31 112 ALA A C 1
ATOM 948 O O . ALA A 1 112 ? -15.566 -2.421 17.664 1.00 77.31 112 ALA A O 1
ATOM 949 N N . ILE A 1 113 ? -13.775 -1.926 16.391 1.00 71.75 113 ILE A N 1
ATOM 950 C CA . ILE A 1 113 ? -14.517 -1.641 15.149 1.00 71.75 113 ILE A CA 1
ATOM 951 C C . ILE A 1 113 ? -15.063 -2.930 14.502 1.00 71.75 113 ILE A C 1
ATOM 953 O O . ILE A 1 113 ? -16.087 -2.890 13.826 1.00 71.75 113 ILE A O 1
ATOM 957 N N . GLN A 1 114 ? -14.397 -4.077 14.679 1.00 62.94 114 GLN A N 1
ATOM 958 C CA . GLN A 1 114 ? -14.846 -5.372 14.149 1.00 62.94 114 GLN A CA 1
ATOM 959 C C . GLN A 1 114 ? -15.880 -6.083 15.036 1.00 62.94 114 GLN A C 1
ATOM 961 O O . GLN A 1 114 ? -16.660 -6.879 14.519 1.00 62.94 114 GLN A O 1
ATOM 966 N N . SER A 1 115 ? -15.862 -5.853 16.352 1.00 51.88 115 SER A N 1
ATOM 967 C CA . SER A 1 115 ? -16.571 -6.683 17.334 1.00 51.88 115 SER A CA 1
ATOM 968 C C . SER A 1 115 ? -17.849 -6.072 17.913 1.00 51.88 115 SER A C 1
ATOM 970 O O . SER A 1 115 ? -18.373 -6.617 18.881 1.00 51.88 115 SER A O 1
ATOM 972 N N . SER A 1 116 ? -18.369 -4.969 17.376 1.00 50.06 116 SER A N 1
ATOM 973 C CA . SER A 1 116 ? -19.639 -4.399 17.834 1.00 50.06 116 SER A CA 1
ATOM 974 C C . SER A 1 116 ? -20.632 -4.225 16.691 1.00 50.06 116 SER A C 1
ATOM 976 O O . SER A 1 116 ? -20.316 -3.844 15.567 1.00 50.06 116 SER A O 1
ATOM 978 N N . GLU A 1 117 ? -21.857 -4.614 17.000 1.00 59.22 117 GLU A N 1
ATOM 979 C CA . GLU A 1 117 ? -23.016 -4.665 16.134 1.00 59.22 117 GLU A CA 1
ATOM 980 C C . GLU A 1 117 ? -23.343 -3.279 15.573 1.00 59.22 117 GLU A C 1
ATOM 982 O O . GLU A 1 117 ? -23.662 -2.351 16.311 1.00 59.22 117 GLU A O 1
ATOM 987 N N . PHE A 1 118 ? -23.342 -3.154 14.250 1.00 55.03 118 PHE A N 1
ATOM 988 C CA . PHE A 1 118 ? -23.862 -1.973 13.565 1.00 55.03 118 PHE A CA 1
ATOM 989 C C . PHE A 1 118 ? -25.133 -2.312 12.791 1.00 55.03 118 PHE A C 1
ATOM 991 O O . PHE A 1 118 ? -25.302 -1.971 11.620 1.00 55.03 118 PHE A O 1
ATOM 998 N N . ILE A 1 119 ? -26.060 -2.997 13.458 1.00 57.31 119 ILE A N 1
ATOM 999 C CA . ILE A 1 119 ? -27.455 -2.956 13.034 1.00 57.31 119 ILE A CA 1
ATOM 1000 C C . ILE A 1 119 ? -27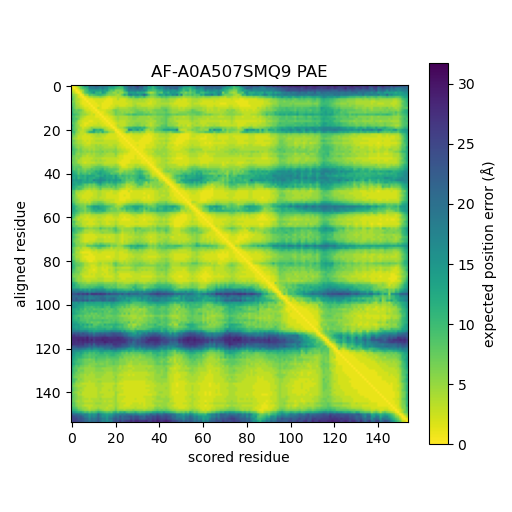.924 -1.543 13.412 1.00 57.31 119 ILE A C 1
ATOM 1002 O O . ILE A 1 119 ? -27.897 -1.200 14.585 1.00 57.31 119 ILE A O 1
ATOM 1006 N N . SER A 1 120 ? -28.268 -0.720 12.413 1.00 64.81 120 SER A N 1
ATOM 1007 C CA . SER A 1 120 ? -28.741 0.679 12.510 1.00 64.81 120 SER A CA 1
ATOM 1008 C C . SER A 1 120 ? -27.718 1.818 12.694 1.00 64.81 120 SER A C 1
ATOM 1010 O O . SER A 1 120 ? -28.004 2.777 13.409 1.00 64.81 120 SER A O 1
ATOM 1012 N N . ILE A 1 121 ? -26.572 1.795 12.004 1.00 75.62 121 ILE A N 1
ATOM 1013 C CA . ILE A 1 121 ? -25.777 3.028 11.809 1.00 75.62 121 ILE A CA 1
ATOM 1014 C C . ILE A 1 121 ? -26.239 3.824 10.592 1.00 75.62 121 ILE A C 1
ATOM 1016 O O . ILE A 1 121 ? -26.640 3.266 9.571 1.00 75.62 121 ILE A O 1
ATOM 1020 N N . SER A 1 122 ? -26.156 5.149 10.698 1.00 81.25 122 SER A N 1
ATOM 1021 C CA . SER A 1 122 ? -26.367 6.041 9.557 1.00 81.25 122 SER A CA 1
ATOM 1022 C C . SER A 1 122 ? -25.237 5.911 8.525 1.00 81.25 122 SER A C 1
ATOM 1024 O O . SER A 1 122 ? -24.129 5.472 8.839 1.00 81.25 122 SER A O 1
ATOM 1026 N N . SER A 1 123 ? -25.486 6.346 7.287 1.00 79.38 123 SER A N 1
ATOM 1027 C CA . SER A 1 123 ? -24.467 6.372 6.226 1.00 79.38 123 SER A CA 1
ATOM 1028 C C . SER A 1 123 ? -23.259 7.249 6.578 1.00 79.38 123 SER A C 1
ATOM 1030 O O . SER A 1 123 ? -22.130 6.910 6.222 1.00 79.38 123 SER A O 1
ATOM 1032 N N . LEU A 1 124 ? -23.482 8.350 7.306 1.00 84.00 124 LEU A N 1
ATOM 1033 C CA . LEU A 1 124 ? -22.415 9.227 7.785 1.00 84.00 124 LEU A CA 1
ATOM 1034 C C . LEU A 1 124 ? -21.503 8.493 8.774 1.00 84.00 124 LEU A C 1
ATOM 1036 O O . LEU A 1 124 ? -20.298 8.435 8.557 1.00 84.00 124 LEU A O 1
ATOM 1040 N N . GLN A 1 125 ? -22.085 7.850 9.788 1.00 81.06 125 GLN A N 1
ATOM 1041 C CA . GLN A 1 125 ? -21.326 7.070 10.770 1.00 81.06 125 GLN A CA 1
ATOM 1042 C C . GLN A 1 125 ? -20.567 5.919 10.104 1.00 81.06 125 GLN A C 1
ATOM 1044 O O . GLN A 1 125 ? -19.391 5.720 10.380 1.00 81.06 125 GLN A O 1
ATOM 1049 N N . ALA A 1 126 ? -21.195 5.198 9.168 1.00 78.81 126 ALA A N 1
ATOM 1050 C CA . ALA A 1 126 ? -20.520 4.148 8.401 1.00 78.81 126 ALA A CA 1
ATOM 1051 C C . ALA A 1 126 ? -19.298 4.678 7.631 1.00 78.81 126 ALA A C 1
ATOM 1053 O O . ALA A 1 126 ? -18.258 4.022 7.580 1.00 78.81 126 ALA A O 1
ATOM 1054 N N . THR A 1 127 ? -19.406 5.886 7.071 1.00 81.38 127 THR A N 1
ATOM 1055 C CA . THR A 1 127 ? -18.298 6.549 6.374 1.00 81.38 127 THR A CA 1
ATOM 1056 C C . THR A 1 127 ? -17.173 6.904 7.343 1.00 81.38 127 THR A C 1
ATOM 1058 O O . THR A 1 127 ? -16.017 6.588 7.071 1.00 81.38 127 THR A O 1
ATOM 1061 N N . GLU A 1 128 ? -17.498 7.501 8.491 1.00 85.00 128 GLU A N 1
ATOM 1062 C CA . GLU A 1 128 ? -16.523 7.833 9.537 1.00 85.00 128 GLU A CA 1
ATOM 1063 C C . GLU A 1 128 ? -15.791 6.583 10.049 1.00 85.00 128 GLU A C 1
ATOM 1065 O O . GLU A 1 128 ? -14.567 6.599 10.196 1.00 85.00 128 GLU A O 1
ATOM 1070 N N . TYR A 1 129 ? -16.507 5.470 10.238 1.00 83.19 129 TYR A N 1
ATOM 1071 C CA . TYR A 1 129 ? -15.910 4.197 10.641 1.00 83.19 129 TYR A CA 1
ATOM 1072 C C . TYR A 1 129 ? -14.939 3.645 9.600 1.00 83.19 129 TYR A C 1
ATOM 1074 O O . TYR A 1 129 ? -13.823 3.255 9.948 1.00 83.19 129 TYR A O 1
ATOM 1082 N N . GLU A 1 130 ? -15.321 3.622 8.323 1.00 82.50 130 GLU A N 1
ATOM 1083 C CA . GLU A 1 130 ? -14.430 3.149 7.261 1.00 82.50 130 GLU A CA 1
ATOM 1084 C C . GLU A 1 130 ? -13.212 4.069 7.084 1.00 82.50 130 GLU A C 1
ATOM 1086 O O . GLU A 1 130 ? -12.096 3.579 6.882 1.00 82.50 130 GLU A O 1
ATOM 1091 N N . MET A 1 131 ? -13.381 5.387 7.246 1.00 85.31 131 MET A N 1
ATOM 1092 C CA . MET A 1 131 ? -12.264 6.336 7.273 1.00 85.31 131 MET A CA 1
ATOM 1093 C C . MET A 1 131 ? -11.311 6.039 8.434 1.00 85.31 131 MET A C 1
ATOM 1095 O O . MET A 1 131 ? -10.111 5.878 8.208 1.00 85.31 131 MET A O 1
ATOM 1099 N N . ARG A 1 132 ? -11.830 5.870 9.657 1.00 88.06 132 ARG A N 1
ATOM 1100 C CA . ARG A 1 132 ? -11.006 5.561 10.833 1.00 88.06 132 ARG A CA 1
ATOM 1101 C C . ARG A 1 132 ? -10.281 4.225 10.694 1.00 88.06 132 ARG A C 1
ATOM 1103 O O . ARG A 1 132 ? -9.091 4.125 10.985 1.00 88.06 132 ARG A O 1
ATOM 1110 N N . LYS A 1 133 ? -10.968 3.196 10.200 1.00 86.44 133 LYS A N 1
ATOM 1111 C CA . LYS A 1 133 ? -10.380 1.877 9.934 1.00 86.44 133 LYS A CA 1
ATOM 1112 C C . LYS A 1 133 ? -9.240 1.963 8.921 1.00 86.44 133 LYS A C 1
ATOM 1114 O O . LYS A 1 133 ? -8.213 1.310 9.096 1.00 86.44 133 LYS A O 1
ATOM 1119 N N . ARG A 1 134 ? -9.394 2.790 7.883 1.00 86.25 134 ARG A N 1
ATOM 1120 C CA . ARG A 1 134 ? -8.342 3.052 6.895 1.00 86.25 134 ARG A CA 1
ATOM 1121 C C . ARG A 1 134 ? -7.143 3.777 7.510 1.00 86.25 134 ARG A C 1
ATOM 1123 O O . ARG A 1 134 ? -6.014 3.387 7.230 1.00 86.25 134 ARG A O 1
ATOM 1130 N N . GLU A 1 135 ? -7.362 4.782 8.355 1.00 89.81 135 GLU A N 1
ATOM 1131 C CA . GLU A 1 135 ? -6.276 5.468 9.072 1.00 89.81 135 GLU A CA 1
ATOM 1132 C C . GLU A 1 135 ? -5.475 4.505 9.953 1.00 89.81 135 GLU A C 1
ATOM 1134 O O . GLU A 1 135 ? -4.245 4.493 9.903 1.00 89.81 135 GLU A O 1
ATOM 1139 N N . LEU A 1 136 ? -6.173 3.680 10.738 1.00 89.94 136 LEU A N 1
ATOM 1140 C CA . LEU A 1 136 ? -5.554 2.687 11.614 1.00 89.94 136 LEU A CA 1
ATOM 1141 C C . LEU A 1 136 ? -4.772 1.639 10.818 1.00 89.94 136 LEU A C 1
ATOM 1143 O O . LEU A 1 136 ? -3.656 1.304 11.203 1.00 89.94 136 LEU A O 1
ATOM 1147 N N . TYR A 1 137 ? -5.308 1.182 9.682 1.00 90.56 137 TYR A N 1
ATOM 1148 C CA . TYR A 1 137 ? -4.602 0.280 8.770 1.00 90.56 137 TYR A CA 1
ATOM 1149 C C . TYR A 1 137 ? -3.294 0.889 8.249 1.00 90.56 137 TYR A C 1
ATOM 1151 O O . TYR A 1 137 ? -2.247 0.251 8.292 1.00 90.56 137 TYR A O 1
ATOM 1159 N N . ILE A 1 138 ? -3.333 2.141 7.780 1.00 91.06 138 ILE A N 1
ATOM 1160 C CA . ILE A 1 138 ? -2.136 2.833 7.281 1.00 91.06 138 ILE A CA 1
ATOM 1161 C C . ILE A 1 138 ? -1.086 2.944 8.390 1.00 91.06 138 ILE A C 1
ATOM 1163 O O . ILE A 1 138 ? 0.079 2.625 8.157 1.00 91.06 138 ILE A O 1
ATOM 1167 N N . LYS A 1 139 ? -1.495 3.355 9.597 1.00 90.75 139 LYS A N 1
ATOM 1168 C CA . LYS A 1 139 ? -0.598 3.446 10.757 1.00 90.75 139 LYS A CA 1
ATOM 1169 C C . LYS A 1 139 ? 0.022 2.095 11.094 1.00 90.75 139 LYS A C 1
ATOM 1171 O O . LYS A 1 139 ? 1.239 2.015 11.213 1.00 90.75 139 LYS A O 1
ATOM 1176 N N . GLU A 1 140 ? -0.786 1.041 11.188 1.00 91.19 140 GLU A N 1
ATOM 1177 C CA . GLU A 1 140 ? -0.299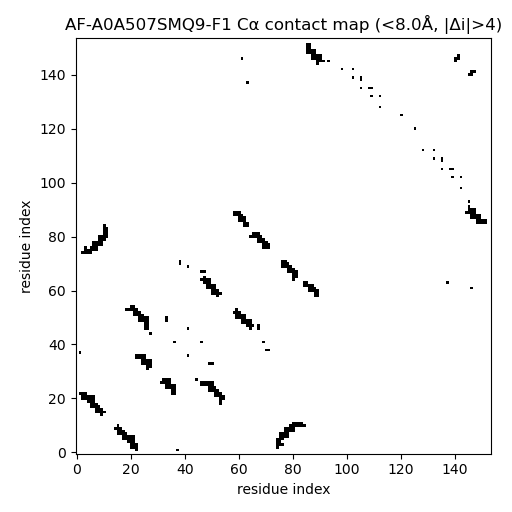 -0.318 11.446 1.00 91.19 140 GLU A CA 1
ATOM 1178 C C . GLU A 1 140 ? 0.777 -0.716 10.436 1.00 91.19 140 GLU A C 1
ATOM 1180 O O . GLU A 1 140 ? 1.884 -1.066 10.836 1.00 91.19 140 GLU A O 1
ATOM 1185 N N . LYS A 1 141 ? 0.514 -0.567 9.132 1.00 92.38 141 LYS A N 1
ATOM 1186 C CA . LYS A 1 141 ? 1.496 -0.923 8.101 1.00 92.38 141 LYS A CA 1
ATOM 1187 C C . LYS A 1 141 ? 2.756 -0.068 8.161 1.00 92.38 141 LYS A C 1
ATOM 1189 O O . LYS A 1 141 ? 3.837 -0.617 7.944 1.00 92.38 141 LYS A O 1
ATOM 1194 N N . ILE A 1 142 ? 2.638 1.223 8.482 1.00 91.06 142 ILE A N 1
ATOM 1195 C CA . ILE A 1 142 ? 3.786 2.114 8.692 1.00 91.06 142 ILE A CA 1
ATOM 1196 C C . ILE A 1 142 ? 4.692 1.575 9.801 1.00 91.06 142 ILE A C 1
ATOM 1198 O O . ILE A 1 142 ? 5.888 1.424 9.565 1.00 91.06 142 ILE A O 1
ATOM 1202 N N . TYR A 1 143 ? 4.138 1.222 10.961 1.00 88.44 143 TYR A N 1
ATOM 1203 C CA . TYR A 1 143 ? 4.925 0.697 12.079 1.00 88.44 143 TYR A CA 1
ATOM 1204 C C . TYR A 1 143 ? 5.478 -0.699 11.789 1.00 88.44 143 TYR A C 1
ATOM 1206 O O . TYR A 1 143 ? 6.677 -0.938 11.931 1.00 88.44 143 TYR A O 1
ATOM 1214 N N . THR A 1 144 ? 4.638 -1.613 11.299 1.00 88.44 144 THR A N 1
ATOM 1215 C CA . THR A 1 144 ? 5.030 -2.996 10.993 1.00 88.44 144 THR A CA 1
ATOM 1216 C C . THR A 1 144 ? 6.184 -3.051 9.985 1.00 88.44 144 THR A C 1
ATOM 1218 O O . THR A 1 144 ? 7.103 -3.859 10.134 1.00 88.44 144 THR A O 1
ATOM 1221 N N . HIS A 1 145 ? 6.187 -2.158 8.989 1.00 89.31 145 HIS A N 1
ATOM 1222 C CA . HIS A 1 145 ? 7.200 -2.121 7.929 1.00 89.31 145 HIS A CA 1
ATOM 1223 C C . HIS A 1 145 ? 8.263 -1.028 8.126 1.00 89.31 145 HIS A C 1
ATOM 1225 O O . HIS A 1 145 ? 9.125 -0.866 7.261 1.00 89.31 145 HIS A O 1
ATOM 1231 N N . LYS A 1 146 ? 8.230 -0.304 9.254 1.00 89.88 146 LYS A N 1
ATOM 1232 C CA . LYS A 1 146 ? 9.149 0.796 9.601 1.00 89.88 146 LYS A CA 1
ATOM 1233 C C . LYS A 1 146 ? 9.273 1.852 8.511 1.00 89.88 146 LYS A C 1
ATOM 1235 O O . LYS A 1 146 ? 10.365 2.193 8.048 1.00 89.88 146 LYS A O 1
ATOM 1240 N N . LEU A 1 147 ? 8.129 2.310 8.041 1.00 90.81 147 LEU A N 1
ATOM 1241 C CA . LEU A 1 147 ? 8.051 3.229 6.926 1.00 90.81 147 LEU A CA 1
ATOM 1242 C C . LEU A 1 147 ? 8.199 4.666 7.403 1.00 90.81 147 LEU A C 1
ATOM 1244 O O . LEU A 1 147 ? 7.570 5.088 8.367 1.00 90.81 147 LEU A O 1
ATOM 1248 N N . VAL A 1 148 ? 8.955 5.455 6.652 1.00 90.50 148 VAL A N 1
ATOM 1249 C CA . VAL A 1 148 ? 8.993 6.908 6.799 1.00 90.50 148 VAL A CA 1
ATOM 1250 C C . VAL A 1 148 ? 8.547 7.560 5.505 1.00 90.50 148 VAL A C 1
ATOM 1252 O O . VAL A 1 148 ? 8.881 7.111 4.404 1.00 90.50 148 VAL A O 1
ATOM 1255 N N . GLN A 1 149 ? 7.768 8.629 5.637 1.00 88.94 149 GLN A N 1
ATOM 1256 C CA . GLN A 1 149 ? 7.347 9.422 4.496 1.00 88.94 149 GLN A CA 1
ATOM 1257 C C . GLN A 1 149 ? 8.569 10.109 3.883 1.00 88.94 149 GLN A C 1
ATOM 1259 O O . GLN A 1 149 ? 9.292 10.846 4.553 1.00 88.94 149 GLN A O 1
ATOM 1264 N N . ARG A 1 150 ? 8.775 9.915 2.582 1.00 80.00 150 ARG A N 1
ATOM 1265 C CA . ARG A 1 150 ? 9.681 10.744 1.789 1.00 80.00 150 ARG A CA 1
ATOM 1266 C C . ARG A 1 150 ? 8.812 11.726 1.022 1.00 80.00 150 ARG A C 1
ATOM 1268 O O . ARG A 1 150 ? 7.940 11.321 0.255 1.00 80.00 150 ARG A O 1
ATOM 1275 N N . SER A 1 151 ? 9.020 13.023 1.240 1.00 56.72 151 SER A N 1
ATOM 1276 C CA . SER A 1 151 ? 8.392 14.033 0.395 1.00 56.72 151 SER A CA 1
ATOM 1277 C C . SER A 1 151 ? 8.792 13.754 -1.051 1.00 56.72 151 SER A C 1
ATOM 1279 O O . SER A 1 151 ? 9.980 13.688 -1.372 1.00 56.72 151 SER A O 1
ATOM 1281 N N . SER A 1 152 ? 7.798 13.562 -1.919 1.00 49.91 152 SER A N 1
ATOM 1282 C CA . SER A 1 152 ? 8.009 13.551 -3.359 1.00 49.91 152 SER A CA 1
ATOM 1283 C C . SER A 1 152 ? 8.443 14.968 -3.753 1.00 49.91 152 SER A C 1
ATOM 1285 O O . SER A 1 152 ? 7.597 15.817 -4.045 1.00 49.91 152 SER A O 1
ATOM 1287 N N . ASN A 1 153 ? 9.740 15.255 -3.697 1.00 37.31 153 ASN A N 1
ATOM 1288 C CA . ASN A 1 153 ? 10.305 16.355 -4.467 1.00 37.31 153 ASN A CA 1
ATOM 1289 C C . ASN A 1 153 ? 10.323 15.867 -5.920 1.00 37.31 153 ASN A C 1
ATOM 1291 O O . ASN A 1 153 ? 11.335 15.363 -6.396 1.00 37.31 153 ASN A O 1
ATOM 1295 N N . ALA A 1 154 ? 9.144 15.892 -6.536 1.00 35.84 154 ALA A N 1
ATOM 1296 C CA . ALA A 1 154 ? 8.976 15.913 -7.977 1.00 35.84 154 ALA A CA 1
ATOM 1297 C C . ALA A 1 154 ? 8.795 17.378 -8.370 1.00 35.84 154 ALA A C 1
ATOM 1299 O O . ALA A 1 154 ? 7.988 18.051 -7.679 1.00 35.84 154 ALA A O 1
#

Radius of gyration: 16.97 Å; Cα contacts (8 Å, |Δi|>4): 229; chains: 1; bounding box: 48×30×46 Å

Solvent-accessible surface area (backbone atoms only — not comparable to full-atom values): 8988 Å² total; per-residue (Å²): 133,87,66,23,61,33,33,38,41,34,30,47,103,90,42,71,48,81,42,72,33,35,39,51,24,36,49,38,79,93,75,75,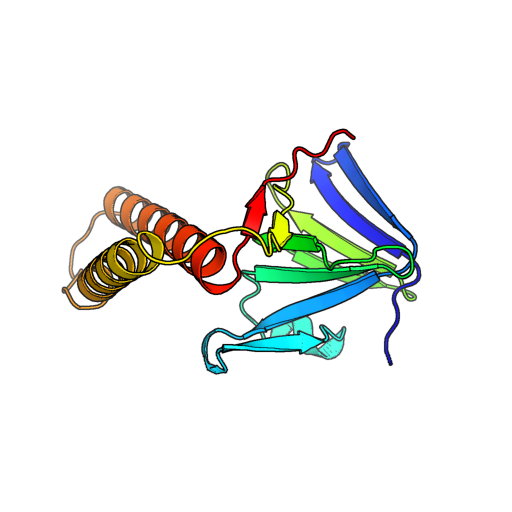40,76,43,76,65,46,82,90,47,58,90,79,52,84,68,45,40,35,42,37,42,38,86,88,50,96,64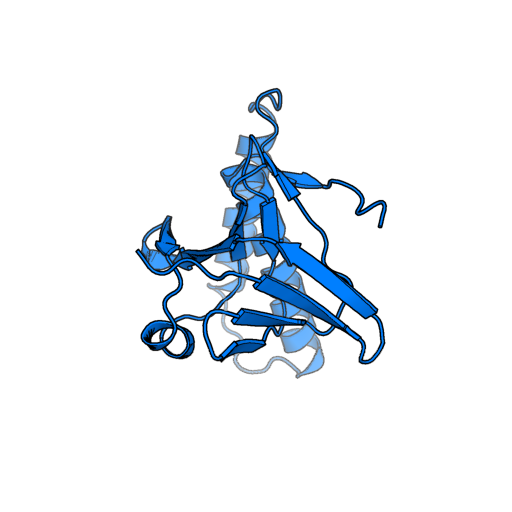,52,40,34,40,70,36,60,83,51,46,77,48,73,55,97,52,30,36,40,39,39,31,78,50,81,79,67,42,24,34,68,46,89,81,71,76,66,77,65,54,56,58,53,47,51,51,46,52,51,52,56,45,58,70,70,73,56,87,70,83,86,63,53,74,67,57,53,48,53,49,54,50,52,53,50,54,46,50,52,51,48,52,31,60,80,60,35,47,41,83,46,82,80,87,118

Foldseek 3Di:
DQKAQKEWEAQDPPDIDIAGIKFKWAQDPVVRDTDTDDQVCQVVDPGAKIWIDHPPDPWIKIWGQDVWDWDDDPSYIYIYHNHDIFIKTADPPDDQPVLVVVLVVLVVVLVVLVPDDPPDDDPVVVVVSVVVNSVSVVSNCCNVRRIDTDPPPD

Nearest PDB structures (foldseek):
  2caz-assembly2_F  TM=8.319E-01  e=8.393E+00  Saccharomyces cerevisiae
  2f66-assembly3_C  TM=8.268E-01  e=9.459E+00  Sac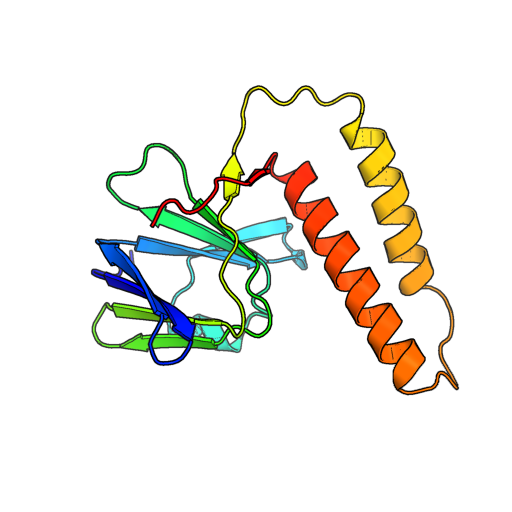charomyces cerevisiae

=== Feature glossary ===
Annotated list of the representations used here:

Nearest PDB structures. The Foldseek neighbor list gives the closest experimentally determined structures in the PDB, ranked by structural alignment. TM-score near 1 means near-identical fold; near 0.3 means only rough topology match. This is how one finds what a novel AlphaFold prediction most resembles in the solved-structure universe.

Foldseek 3Di. Foldseek's 3Di representation compresses backbone geometry into a per-residue letter drawn from a learned twenty-state alphabet. It captures the tertiary interaction pattern around each residue — which residues are packed against it in space, regardless of where they are in sequence.

Radius of gyration, Cα contacts, bounding box. Radius of gyration (Rg) is the root-mean-square distance of Cα atoms from their centroid — a single number for overall size and compactness. A globular domain of N residues has Rg ≈ 2.2·N^0.38 Å; an extended or disordered chain has a much larger Rg. The Cα contact count is the number of residue pairs whose Cα atoms are within 8 Å and are more than four positions apart in sequence — a standard proxy for tertiary packing density. The bounding box is the smallest axis-aligned box enclosing all Cα atoms.

InterPro / GO / CATH / organism. The annotation block draws on four external resources. InterPro: which protein families and domains the sequence belongs to. GO: standardized terms for what the protein does, what process it participates in, and where in the cell it acts. CATH: which structural fold it has in the CATH hierarchy. Organism: the species of origin.

mmCIF coordinates. The mmCIF block holds the 3D Cartesian coordinates of each backbone atom (N, Cα, C, O) in ångströms. mmCIF is the PDB's canonical archive format — a tagged-loop text representation of the atomic model.

pLDDT. pLDDT is the predicted lDDT-Cα score: AlphaFold's confidence that the local environment of each residue (all inter-atomic distances within 15 Å) is correctly placed. It is a per-residue number between 0 and 100, with higher meaning more reliable.

Backbone torsions (φ/ψ). φ (phi) and ψ (psi) are the two rotatable backbone dihedrals per residue: φ is the C(i-1)–N–Cα–C torsion, ψ is the N–Cα–C–N(i+1) torsion, both in degrees on (−180°, 180°]. α-helical residues cluster near (−60°, −45°); β-strand residues near (−120°, +130°). A Ramachandran plot is simply a scatter of (φ, ψ) for every residue.

B-factor. For experimental (PDB) structures, the B-factor (temperature factor) quantifies the positional spread of each atom in the crystal — a combination of thermal vibration and static disorder — in units of Å². High B-factors mark flexible loops or poorly resolved regions; low B-factors mark the rigid, well-ordered core.

Secondary structure (3-state, P-SEA). SS3 is a coarse helix/strand/coil call (letters a/b/c) made by the P-SEA algorithm from inter-Cα distances and dihedrals. It is less detailed than DSSP but needs only Cα positions.

Predicted aligned error. Predicted aligned error is AlphaFold's pairwise confidence. Unlike pLDDT (per-residue), PAE is per-residue-pair and captures whether two parts of the structure are correctly placed relative to each other. Units are ångströms of expected positional error.

Solvent-accessible surface area. Solvent-accessible surface area (SASA) is the area in Å² traced out by the centre of a 1.4 Å probe sphere (a water molecule) rolled over the protein's van der Waals surface (Shrake–Rupley / Lee–Richards construction). Buried residues have near-zero SASA; fully exposed residues can exceed 200 Å². The total SASA scales roughly with the number of surface residues.

Secondary structure (8-state, DSSP). The SS8 string is DSSP's per-residue secondary-structure call. α-helix (H) means an i→i+4 H-bond ladder; β-strand (E) means the residue participates in a β-sheet; 3₁₀ (G) and π (I) are tighter and wider helices; T/S are turns/bends; '-' is loop.

Rendered structure images. Structure images are PyMOL renders from six orthogonal camera directions. Cartoon representation draws helices as coils and strands as arrows; sticks shows the backbone as bonds; surface shows the solvent-excluded envelope. Rainbow coloring maps sequence position to hue (blue→red, N→C); chain coloring assigns a distinct color per polypeptide.

Sequence. The amino-acid sequence is the protein's primary structure: the linear order of residues from the N-terminus to the C-terminus, written in one-letter code. Everything else here — the 3D coordinates, the secondary structure, the domain annotations — is ultimately a consequence of this string.

Contact-map, Ramachandran, and PAE plots. Three diagnostic plots accompany the record. The 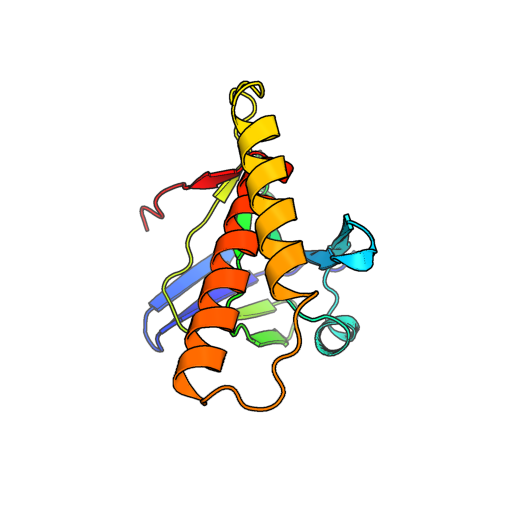Cα contact map visualizes the tertiary structure as a 2D adjacency matrix (8 Å cutoff, sequence-local contacts suppressed). The Ramachandran plot shows the distribution of backbone (φ, ψ) torsions, with points in the α and β basins reflecting secondary structure content. The PAE plot shows AlphaFold's inter-residue confidence as a color matrix.